Protein AF-A0AA90QU41-F1 (afdb_monomer)

Solvent-accessible surface area (backbone atoms only — not comparable to full-atom values): 5630 Å² total; per-residue (Å²): 134,69,62,88,88,44,89,63,40,62,61,52,51,58,57,55,67,75,50,55,72,68,56,47,52,49,50,54,49,49,54,39,47,53,60,38,46,55,55,46,53,53,52,48,70,71,48,83,74,78,92,43,54,52,51,71,34,56,44,75,50,76,50,77,58,93,95,43,73,48,58,44,73,43,70,37,45,95,88,21,68,60,41,62,42,74,74,74,48,71,91,127

Foldseek 3Di:
DFDPVDVCRVVVVVVLVVDDPVVSVVVVQVVQQVVVVVVLVVCLVPDDDDPCPQSVQWDWDWDAPPNDIDIDTDTDDPVRPCNCCRVVNDDD

Radius of gyration: 17.78 Å; Cα contacts (8 Å, |Δi|>4): 85; chains: 1; bounding box: 46×24×45 Å

Nearest PDB structures (foldseek):
  2gib-assembly1_A  TM=3.460E-01  e=1.153E+00  Severe acute respiratory syndrome-related coronavirus
  9f2i-assembly1_A  TM=3.478E-01  e=1.403E+00  Severe acute respiratory syndrome coronavirus 2
  7ce0-assembly2_B  TM=3.364E-01  e=1.153E+00  Severe acute respiratory syndrome coronavirus 2
  7vbf-assembly1_A  TM=3.258E-01  e=1.231E+00  Severe acute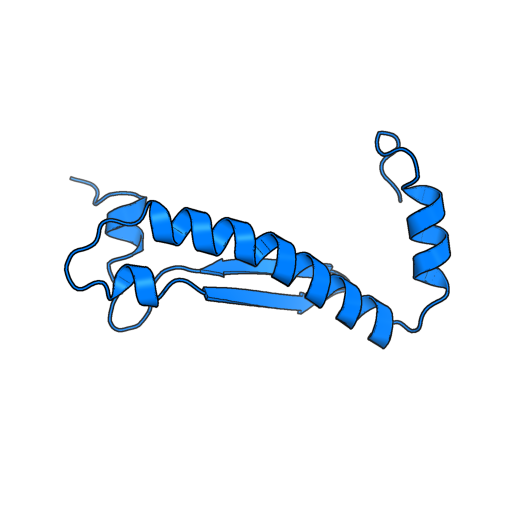 respiratory syndrome coronavirus 2
  2cjr-assembly3_E  TM=3.353E-01  e=2.373E+00  SARS coronavirus TW1

Secondary structure (DSSP, 8-state):
---TTSTTHHHHHHHHTTS-HHHHHHHHHHHHHHHHHHHHHHHHHHS--SSSHHHHH-EEEEEEETTEEEEEEE---SS-TTHHHHHH----

Mean predicted aligned error: 7.57 Å

Structure (mmCIF, N/CA/C/O backbone):
data_AF-A0AA90QU41-F1
#
_entry.id   AF-A0AA90QU41-F1
#
loop_
_atom_site.group_PDB
_atom_site.id
_atom_site.type_symbol
_atom_site.label_atom_id
_atom_site.label_alt_id
_atom_site.label_comp_id
_atom_site.label_asym_id
_atom_site.label_entity_id
_atom_site.label_seq_id
_atom_site.pdbx_PDB_ins_code
_atom_site.Cartn_x
_atom_site.Cartn_y
_atom_site.Cartn_z
_atom_site.occupancy
_atom_site.B_iso_or_equiv
_atom_site.auth_seq_id
_atom_site.auth_comp_id
_atom_site.auth_asym_id
_atom_site.auth_atom_id
_atom_site.pdbx_PDB_model_num
ATOM 1 N N . MET A 1 1 ? -22.781 7.017 9.045 1.00 48.97 1 MET A N 1
ATOM 2 C CA . MET A 1 1 ? -24.013 6.970 8.229 1.00 48.97 1 MET A CA 1
ATOM 3 C C . MET A 1 1 ? -23.751 5.966 7.120 1.00 48.97 1 MET A C 1
ATOM 5 O O . MET A 1 1 ? -22.878 6.222 6.302 1.00 48.97 1 MET A O 1
ATOM 9 N N . ALA A 1 2 ? -24.361 4.782 7.206 1.00 59.41 2 ALA A N 1
ATOM 10 C CA . ALA A 1 2 ? -24.113 3.678 6.280 1.00 59.41 2 ALA A CA 1
ATOM 11 C C . ALA A 1 2 ? -24.722 3.972 4.898 1.00 59.41 2 ALA A C 1
ATOM 13 O O . ALA A 1 2 ? -25.814 4.535 4.817 1.00 59.41 2 ALA A O 1
ATOM 14 N N . ASP A 1 3 ? -23.998 3.607 3.840 1.00 60.75 3 ASP A N 1
ATOM 15 C CA . ASP A 1 3 ? -24.415 3.768 2.446 1.00 60.75 3 ASP A CA 1
ATOM 16 C C . ASP A 1 3 ? -25.604 2.829 2.144 1.00 60.75 3 ASP A C 1
ATOM 18 O O . ASP A 1 3 ? -25.488 1.621 2.379 1.00 60.75 3 ASP A O 1
ATOM 22 N N . PRO A 1 4 ? -26.756 3.340 1.669 1.00 64.31 4 PRO A N 1
ATOM 23 C CA . PRO A 1 4 ? -27.955 2.533 1.433 1.00 64.31 4 PRO A CA 1
ATOM 24 C C . PRO A 1 4 ? -27.800 1.485 0.319 1.00 64.31 4 PRO A C 1
ATOM 26 O O . PRO A 1 4 ? -28.625 0.579 0.239 1.00 64.31 4 PRO A O 1
ATOM 29 N N . ASN A 1 5 ? -26.753 1.568 -0.510 1.00 66.75 5 ASN A N 1
ATOM 30 C CA . ASN A 1 5 ? -26.516 0.627 -1.612 1.00 66.75 5 ASN A CA 1
ATOM 31 C C . ASN A 1 5 ? -25.789 -0.664 -1.193 1.00 66.75 5 ASN A C 1
ATOM 33 O O . ASN A 1 5 ? -25.586 -1.549 -2.024 1.00 66.75 5 ASN A O 1
ATOM 37 N N . ILE A 1 6 ? -25.387 -0.790 0.076 1.00 72.50 6 ILE A N 1
ATOM 38 C CA . ILE A 1 6 ? -24.716 -1.984 0.600 1.00 72.50 6 ILE A CA 1
ATOM 39 C C . ILE A 1 6 ? -25.702 -2.764 1.474 1.00 72.50 6 ILE A C 1
ATOM 41 O O . ILE A 1 6 ? -25.976 -2.391 2.619 1.00 72.50 6 ILE A O 1
ATOM 45 N N . THR A 1 7 ? -26.216 -3.884 0.960 1.00 77.12 7 THR A N 1
ATOM 46 C CA . THR A 1 7 ? -27.002 -4.836 1.760 1.00 77.12 7 THR A CA 1
ATOM 47 C C . THR A 1 7 ? -26.167 -5.344 2.938 1.00 77.12 7 THR A C 1
ATOM 49 O O . THR A 1 7 ? -25.044 -5.806 2.744 1.00 77.12 7 THR A O 1
ATOM 52 N N . GLY A 1 8 ? -26.696 -5.230 4.160 1.00 78.56 8 GLY A N 1
ATOM 53 C CA . GLY A 1 8 ? -26.007 -5.618 5.401 1.00 78.56 8 GLY A CA 1
ATOM 54 C C . GLY A 1 8 ? -25.079 -4.552 6.006 1.00 78.56 8 GLY A C 1
ATOM 55 O O . GLY A 1 8 ? -24.530 -4.755 7.088 1.00 78.56 8 GLY A O 1
ATOM 56 N N . GLY A 1 9 ? -24.922 -3.379 5.376 1.00 81.75 9 GLY A N 1
ATOM 57 C CA . GLY A 1 9 ? -24.025 -2.326 5.874 1.00 81.75 9 GLY A CA 1
ATOM 58 C C . GLY A 1 9 ? -24.407 -1.772 7.255 1.00 81.75 9 GLY A C 1
ATOM 59 O O . GLY A 1 9 ? -23.533 -1.481 8.068 1.00 81.75 9 GLY A O 1
ATOM 60 N N . ARG A 1 10 ? -25.711 -1.668 7.555 1.00 79.94 10 ARG A N 1
ATOM 61 C CA . ARG A 1 10 ? -26.202 -1.230 8.879 1.00 79.94 10 ARG A CA 1
ATOM 62 C C . ARG A 1 10 ? -25.983 -2.268 9.975 1.00 79.94 10 ARG A C 1
ATOM 64 O O . ARG A 1 10 ? -25.662 -1.891 11.096 1.00 79.94 10 ARG A O 1
ATOM 71 N N . GLU A 1 11 ? -26.181 -3.546 9.668 1.00 80.12 11 GLU A N 1
ATOM 72 C CA . GLU A 1 11 ? -25.991 -4.647 10.623 1.00 80.12 11 GLU A CA 1
ATOM 73 C C . GLU A 1 11 ? -24.514 -4.784 10.988 1.00 80.12 11 GLU A C 1
ATOM 75 O O . GLU A 1 11 ? -24.171 -4.915 12.162 1.00 80.12 11 GLU A O 1
ATOM 80 N N . LEU A 1 12 ? -23.638 -4.644 9.989 1.00 77.88 12 LEU A N 1
ATOM 81 C CA . LEU A 1 12 ? -22.198 -4.588 10.191 1.00 77.88 12 LEU A CA 1
ATOM 82 C C . LEU A 1 12 ? -21.790 -3.390 11.062 1.00 77.88 12 LEU A C 1
ATOM 84 O O . LEU A 1 12 ? -21.031 -3.569 12.007 1.00 77.88 12 LEU A O 1
ATOM 88 N N . ASP A 1 13 ? -22.304 -2.188 10.786 1.00 79.44 13 ASP A N 1
ATOM 89 C CA . ASP A 1 13 ? -22.002 -0.981 11.575 1.00 79.44 13 ASP A CA 1
ATOM 90 C C . ASP A 1 13 ? -22.443 -1.130 13.043 1.00 79.44 13 ASP A C 1
ATOM 92 O O . ASP A 1 13 ? -21.667 -0.868 13.960 1.00 79.44 13 ASP A O 1
ATOM 96 N N . ALA A 1 14 ? -23.654 -1.641 13.281 1.00 81.62 14 ALA A N 1
ATOM 97 C CA . ALA A 1 14 ? -24.168 -1.881 14.629 1.00 81.62 14 ALA A CA 1
ATOM 98 C C . ALA A 1 14 ? -23.351 -2.935 15.398 1.00 81.62 14 ALA A C 1
ATOM 100 O O . ALA A 1 14 ? -23.104 -2.775 16.593 1.00 81.62 14 ALA A O 1
ATOM 101 N N . PHE A 1 15 ? -22.903 -3.996 14.722 1.00 80.12 15 PHE A N 1
ATOM 102 C CA . PHE A 1 15 ? -22.011 -4.998 15.304 1.00 80.12 15 PHE A CA 1
ATOM 103 C C . PHE A 1 15 ? -20.634 -4.409 15.637 1.00 80.12 15 PHE A C 1
ATOM 105 O O . PHE A 1 15 ? -20.103 -4.639 16.722 1.00 80.12 15 PHE A O 1
ATOM 112 N N . LEU A 1 16 ? -20.069 -3.600 14.735 1.00 74.25 16 LEU A N 1
ATOM 113 C CA . LEU A 1 16 ? -18.768 -2.961 14.936 1.00 74.25 16 LEU A CA 1
ATOM 114 C C . LEU A 1 16 ? -18.765 -1.992 16.129 1.00 74.25 16 LEU A C 1
ATOM 116 O O . LEU A 1 16 ? -17.770 -1.920 16.851 1.00 74.25 16 LEU A O 1
ATOM 120 N N . GLN A 1 17 ? -19.884 -1.314 16.391 1.00 80.25 17 GLN A N 1
ATOM 121 C CA . GLN A 1 17 ? -20.043 -0.402 17.530 1.00 80.25 17 GLN A CA 1
ATOM 122 C C . GLN A 1 17 ? -20.003 -1.094 18.905 1.00 80.25 17 GLN A C 1
ATOM 124 O O . GLN A 1 17 ? -19.807 -0.422 19.915 1.00 80.25 17 GLN A O 1
ATOM 129 N N . GLN A 1 18 ? -20.153 -2.423 18.974 1.00 80.94 18 GLN A N 1
ATOM 130 C CA . GLN A 1 18 ? -20.075 -3.176 20.235 1.00 80.94 18 GLN A CA 1
ATOM 131 C C . GLN A 1 18 ? -18.635 -3.345 20.744 1.00 80.94 18 GLN A C 1
ATOM 133 O O . GLN A 1 18 ? -18.419 -3.733 21.894 1.00 80.94 18 GLN A O 1
ATOM 138 N N . PHE A 1 19 ? -17.632 -3.071 19.907 1.00 78.38 19 PHE A N 1
ATOM 139 C CA . PHE A 1 19 ? -16.231 -3.265 20.258 1.00 78.38 19 PHE A CA 1
ATOM 140 C C . PHE A 1 19 ? -15.577 -2.010 20.842 1.00 78.38 19 PHE A C 1
ATOM 142 O O . PHE A 1 19 ? -15.963 -0.875 20.581 1.00 78.38 19 PHE A O 1
ATOM 149 N N . SER A 1 20 ? -14.492 -2.206 21.600 1.00 81.06 20 SER A N 1
ATOM 150 C CA . SER A 1 20 ? -13.647 -1.083 22.023 1.00 81.06 20 SER A CA 1
ATOM 151 C C . SER A 1 20 ? -13.028 -0.365 20.815 1.00 81.06 20 SER A C 1
ATOM 153 O O . SER A 1 20 ? -12.572 -1.010 19.868 1.00 81.06 20 SER A O 1
ATOM 155 N N . ALA A 1 21 ? -12.867 0.959 20.901 1.00 82.88 21 ALA A N 1
ATOM 156 C CA . ALA A 1 21 ? -12.242 1.766 19.845 1.00 82.88 21 ALA A CA 1
ATOM 157 C C . ALA A 1 21 ? -10.827 1.282 19.451 1.00 82.88 21 ALA A C 1
ATOM 159 O O . ALA A 1 21 ? -10.377 1.452 18.317 1.00 82.88 21 ALA A O 1
ATOM 160 N N . LYS A 1 22 ? -10.094 0.648 20.381 1.00 82.00 22 LYS A N 1
ATOM 161 C CA . LYS A 1 22 ? -8.782 0.041 20.104 1.00 82.00 22 LYS A CA 1
ATOM 162 C C . LYS A 1 22 ? -8.907 -1.200 19.218 1.00 82.00 22 LYS A C 1
ATOM 164 O O . LYS A 1 22 ? -8.079 -1.386 18.325 1.00 82.00 22 LYS A O 1
ATOM 169 N N . PHE A 1 23 ? -9.907 -2.041 19.472 1.00 84.88 23 PHE A N 1
ATOM 170 C CA . PHE A 1 23 ? -10.171 -3.232 18.672 1.00 84.88 23 PHE A CA 1
ATOM 171 C C . PHE A 1 23 ? -10.645 -2.847 17.273 1.00 84.88 23 PHE A C 1
ATOM 173 O O . PHE A 1 23 ? -10.026 -3.268 16.299 1.00 84.88 23 PHE A O 1
ATOM 180 N N . GLU A 1 24 ? -11.636 -1.959 17.179 1.00 84.00 24 GLU A N 1
ATOM 181 C CA . GLU A 1 24 ? -12.150 -1.432 15.911 1.00 84.00 24 GLU A CA 1
ATOM 182 C C . GLU A 1 24 ? -11.010 -0.876 15.043 1.00 84.00 24 GLU A C 1
ATOM 184 O O . GLU A 1 24 ? -10.809 -1.294 13.902 1.00 84.00 24 GLU A O 1
ATOM 189 N N . LYS A 1 25 ? -10.156 -0.022 15.621 1.00 87.44 25 LYS A N 1
ATOM 190 C CA . LYS A 1 25 ? -8.985 0.537 14.933 1.00 87.44 25 LYS A CA 1
ATOM 191 C C . LYS A 1 25 ? -8.034 -0.537 14.400 1.00 87.44 25 LYS A C 1
ATOM 193 O O . LYS A 1 25 ? -7.480 -0.369 13.311 1.00 87.44 25 LYS A O 1
ATOM 198 N N . ASN A 1 26 ? -7.789 -1.603 15.157 1.00 89.62 26 ASN A N 1
ATOM 199 C CA . ASN A 1 26 ? -6.886 -2.674 14.738 1.00 89.62 26 ASN A CA 1
ATOM 200 C C . ASN A 1 26 ? -7.502 -3.536 13.632 1.00 89.62 26 ASN A C 1
ATOM 202 O O . ASN A 1 26 ? -6.808 -3.828 12.658 1.00 89.62 26 ASN A O 1
ATOM 206 N N . VAL A 1 27 ? -8.790 -3.871 13.743 1.00 91.25 27 VAL A N 1
ATOM 207 C CA . VAL A 1 27 ? -9.535 -4.609 12.713 1.00 91.25 27 VAL A CA 1
ATOM 208 C C . VAL A 1 27 ? -9.575 -3.811 11.414 1.00 91.25 27 VAL A C 1
ATOM 210 O O . VAL A 1 27 ? -9.151 -4.316 10.377 1.00 91.25 27 VAL A O 1
ATOM 213 N N . MET A 1 28 ? -9.952 -2.531 11.473 1.00 91.31 28 MET A N 1
ATOM 214 C CA . MET A 1 28 ? -9.993 -1.650 10.302 1.00 91.31 28 MET A CA 1
ATOM 215 C C . MET A 1 28 ? -8.619 -1.511 9.638 1.00 91.31 28 MET A C 1
ATOM 217 O O . MET A 1 28 ? -8.498 -1.584 8.415 1.00 91.31 28 MET A O 1
ATOM 221 N N . ARG A 1 29 ? -7.546 -1.361 10.428 1.00 94.00 29 ARG A N 1
ATOM 222 C CA . ARG A 1 29 ? -6.172 -1.342 9.896 1.00 94.00 29 ARG A CA 1
ATOM 223 C C . ARG A 1 29 ? -5.778 -2.665 9.252 1.00 94.00 29 ARG A C 1
ATOM 225 O O . ARG A 1 29 ? -5.112 -2.635 8.220 1.00 94.00 29 ARG A O 1
ATOM 232 N N . GLY A 1 30 ? -6.143 -3.790 9.863 1.00 95.00 30 GLY A N 1
ATOM 233 C CA . GLY A 1 30 ? -5.871 -5.127 9.344 1.00 95.00 30 GLY A CA 1
ATOM 234 C C . GLY A 1 30 ? -6.570 -5.365 8.009 1.00 95.00 30 GLY A C 1
ATOM 235 O O . GLY A 1 30 ? -5.901 -5.682 7.028 1.00 95.00 30 GLY A O 1
ATOM 236 N N . GLY A 1 31 ? -7.879 -5.108 7.952 1.00 94.81 31 GLY A N 1
ATOM 237 C CA . GLY A 1 31 ? -8.693 -5.261 6.746 1.00 94.81 31 GLY A CA 1
ATOM 238 C C . GLY A 1 31 ? -8.208 -4.382 5.594 1.00 94.81 31 GLY A C 1
ATOM 239 O O . GLY A 1 31 ? -7.935 -4.880 4.504 1.00 94.81 31 GLY A O 1
ATOM 240 N N . LEU A 1 32 ? -7.977 -3.088 5.846 1.00 95.88 32 LEU A N 1
ATOM 241 C CA . LEU A 1 32 ? -7.453 -2.185 4.816 1.00 95.88 32 LEU A CA 1
ATOM 242 C C . LEU A 1 32 ? -6.043 -2.572 4.353 1.00 95.88 32 LEU A C 1
ATOM 244 O O . LEU A 1 32 ? -5.708 -2.392 3.184 1.00 95.88 32 LEU A O 1
ATOM 248 N N . ARG A 1 33 ? -5.199 -3.109 5.244 1.00 96.62 33 ARG A N 1
ATOM 249 C CA . ARG A 1 33 ? -3.871 -3.607 4.865 1.00 96.62 33 ARG A CA 1
ATOM 250 C C . ARG A 1 33 ? -3.964 -4.855 3.993 1.00 96.62 33 ARG A C 1
ATOM 252 O O . ARG A 1 33 ? -3.173 -4.960 3.064 1.00 96.62 33 ARG A O 1
ATOM 259 N N . ALA A 1 34 ? -4.891 -5.764 4.294 1.00 96.94 34 ALA A N 1
ATOM 260 C CA . ALA A 1 34 ? -5.127 -6.961 3.496 1.00 96.94 34 ALA A CA 1
ATOM 261 C C . ALA A 1 34 ? -5.564 -6.582 2.075 1.00 96.94 34 ALA A C 1
ATOM 263 O O . ALA A 1 34 ? -4.877 -6.946 1.129 1.00 96.94 34 ALA A O 1
ATOM 264 N N . GLY A 1 35 ? -6.585 -5.729 1.931 1.00 96.00 35 GLY A N 1
ATOM 265 C CA . GLY A 1 35 ? -7.006 -5.236 0.613 1.00 96.00 35 GLY A CA 1
ATOM 266 C C . GLY A 1 35 ? -5.890 -4.496 -0.136 1.00 96.00 35 GLY A C 1
ATOM 267 O O . GLY A 1 35 ? -5.671 -4.717 -1.320 1.00 96.00 35 GLY A O 1
ATOM 268 N N . ALA A 1 36 ? -5.101 -3.672 0.559 1.00 97.06 36 ALA A N 1
ATOM 269 C CA . ALA A 1 36 ? -3.955 -2.990 -0.047 1.00 97.06 36 ALA A CA 1
ATOM 270 C C . ALA A 1 36 ? -2.807 -3.932 -0.465 1.00 97.06 36 ALA A C 1
ATOM 272 O O . ALA A 1 36 ? -1.994 -3.550 -1.308 1.00 97.06 36 ALA A O 1
ATOM 273 N N . ASN A 1 37 ? -2.698 -5.129 0.120 1.00 97.44 37 ASN A N 1
ATOM 274 C CA . ASN A 1 37 ? -1.694 -6.106 -0.296 1.00 97.44 37 ASN A CA 1
ATOM 275 C C . ASN A 1 37 ? -2.029 -6.720 -1.659 1.00 97.44 37 ASN A C 1
ATOM 277 O O . ASN A 1 37 ? -1.096 -6.955 -2.418 1.00 97.44 37 ASN A O 1
ATOM 281 N N . GLU A 1 38 ? -3.308 -6.892 -2.000 1.00 97.31 38 GLU A N 1
ATOM 282 C CA . GLU A 1 38 ? -3.716 -7.350 -3.337 1.00 97.31 38 GLU A CA 1
ATOM 283 C C . GLU A 1 38 ? -3.230 -6.366 -4.412 1.00 97.31 38 GLU A C 1
ATOM 285 O O . GLU A 1 38 ? -2.458 -6.729 -5.299 1.00 97.31 38 GLU A O 1
ATOM 290 N N . PHE A 1 39 ? -3.529 -5.073 -4.235 1.00 95.62 39 PHE A N 1
ATOM 291 C CA . PHE A 1 39 ? -3.031 -4.015 -5.124 1.00 95.62 3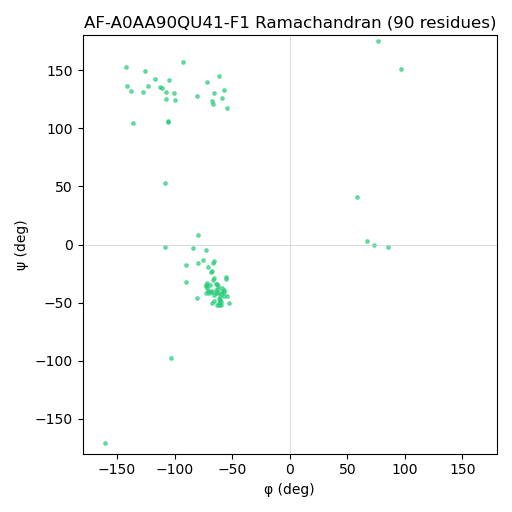9 PHE A CA 1
ATOM 292 C C . PHE A 1 39 ? -1.502 -3.965 -5.188 1.00 95.62 39 PHE A C 1
ATOM 294 O O . PHE A 1 39 ? -0.917 -3.710 -6.235 1.00 95.62 39 PHE A O 1
ATOM 301 N N . LYS A 1 40 ? -0.816 -4.196 -4.065 1.00 96.00 40 LYS A N 1
ATOM 302 C CA . LYS A 1 40 ? 0.650 -4.234 -4.032 1.00 96.00 40 LYS A CA 1
ATOM 303 C C . LYS A 1 40 ? 1.203 -5.360 -4.911 1.00 96.00 40 LYS A C 1
ATOM 305 O O . LYS A 1 40 ? 2.230 -5.144 -5.556 1.00 96.00 40 LYS A O 1
ATOM 310 N N . GLU A 1 41 ? 0.604 -6.547 -4.891 1.00 96.31 41 GLU A N 1
ATOM 311 C CA . GLU A 1 41 ? 1.078 -7.664 -5.712 1.00 96.31 41 GLU A CA 1
ATOM 312 C C . GLU A 1 41 ? 0.774 -7.437 -7.199 1.00 96.31 41 GLU A C 1
ATOM 314 O O . GLU A 1 41 ? 1.660 -7.659 -8.024 1.00 96.31 41 GLU A O 1
ATOM 319 N N . GLU A 1 42 ? -0.380 -6.857 -7.534 1.00 95.25 42 GLU A N 1
ATOM 320 C CA . GLU A 1 42 ? -0.691 -6.422 -8.902 1.00 95.25 42 GLU A CA 1
ATOM 321 C C . GLU A 1 42 ? 0.302 -5.359 -9.409 1.00 95.25 42 GLU A C 1
ATOM 323 O O . GLU A 1 42 ? 0.908 -5.505 -10.472 1.00 95.25 42 GLU A O 1
ATOM 328 N N . VAL A 1 43 ? 0.586 -4.331 -8.602 1.00 93.19 43 VAL A N 1
ATOM 329 C CA . VAL A 1 43 ? 1.600 -3.309 -8.913 1.00 93.19 43 VAL A CA 1
ATOM 330 C C . VAL A 1 43 ? 2.970 -3.946 -9.156 1.00 93.19 43 VAL A C 1
ATOM 332 O O . VAL A 1 43 ? 3.668 -3.599 -10.106 1.00 93.19 43 VAL A O 1
ATOM 335 N N . LYS A 1 44 ? 3.383 -4.906 -8.324 1.00 94.00 44 LYS A N 1
ATOM 336 C CA . LYS A 1 44 ? 4.662 -5.609 -8.508 1.00 94.00 44 LYS A CA 1
ATOM 337 C C . LYS A 1 44 ? 4.712 -6.467 -9.768 1.00 94.00 44 LYS A C 1
ATOM 339 O O . LYS A 1 44 ? 5.825 -6.718 -10.230 1.00 94.00 44 LYS A O 1
ATOM 344 N N . ALA A 1 45 ? 3.578 -6.984 -10.234 1.00 93.69 45 ALA A N 1
ATOM 345 C CA . ALA A 1 45 ? 3.496 -7.771 -11.458 1.00 93.69 45 ALA A CA 1
ATOM 346 C C . ALA A 1 45 ? 3.656 -6.884 -12.701 1.00 93.69 45 ALA A C 1
ATOM 348 O O . ALA A 1 45 ? 4.308 -7.295 -13.655 1.00 93.69 45 ALA A O 1
ATOM 349 N N . ASN A 1 46 ? 3.143 -5.652 -12.644 1.00 91.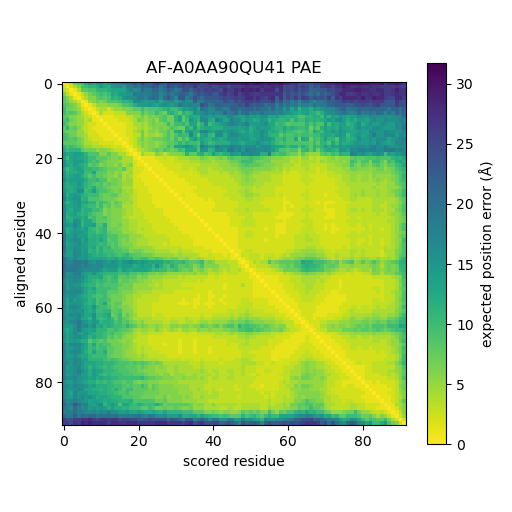06 46 ASN A N 1
ATOM 350 C CA . ASN A 1 46 ? 3.140 -4.718 -13.772 1.00 91.06 46 ASN A CA 1
ATOM 351 C C . ASN A 1 46 ? 4.386 -3.816 -13.855 1.00 91.06 46 ASN A C 1
ATOM 353 O O . ASN A 1 46 ? 4.649 -3.224 -14.899 1.00 91.06 46 ASN A O 1
ATOM 357 N N . ILE A 1 47 ? 5.165 -3.683 -12.774 1.00 90.69 47 ILE A N 1
ATOM 358 C CA . ILE A 1 47 ? 6.378 -2.851 -12.776 1.00 90.69 47 ILE A CA 1
ATOM 359 C C . ILE A 1 47 ? 7.446 -3.427 -13.729 1.00 90.69 47 ILE A C 1
ATOM 361 O O . ILE A 1 47 ? 7.831 -4.589 -13.569 1.00 90.69 47 ILE A O 1
ATOM 365 N N . PRO A 1 48 ? 8.030 -2.600 -14.622 1.00 87.00 48 PRO A N 1
ATOM 366 C CA . PRO A 1 48 ? 9.181 -2.992 -15.430 1.00 87.00 48 PRO A CA 1
ATOM 367 C C . PRO A 1 48 ? 10.366 -3.435 -14.563 1.00 87.00 48 PRO A C 1
ATOM 369 O O . PRO A 1 48 ? 10.744 -2.765 -13.593 1.00 87.00 48 PRO A O 1
ATOM 372 N N . VAL A 1 49 ? 10.972 -4.572 -14.911 1.00 85.31 49 VAL A N 1
ATOM 373 C CA . VAL A 1 49 ? 12.094 -5.146 -14.161 1.00 85.31 49 VAL A CA 1
ATOM 374 C C . VAL A 1 49 ? 13.396 -4.930 -14.918 1.00 85.31 49 VAL A C 1
ATOM 376 O O . VAL A 1 49 ? 13.674 -5.611 -15.894 1.00 85.31 49 VAL A O 1
ATOM 379 N N . ASP A 1 50 ? 14.204 -4.006 -14.406 1.00 84.50 50 ASP A N 1
ATOM 380 C CA . ASP A 1 50 ? 15.629 -3.888 -14.732 1.00 84.50 50 ASP A CA 1
ATOM 381 C C . ASP A 1 50 ? 16.457 -4.454 -13.554 1.00 84.50 50 ASP A C 1
ATOM 383 O O . ASP A 1 50 ? 16.504 -5.662 -13.340 1.00 84.50 50 ASP A O 1
ATOM 387 N N . SER A 1 51 ? 16.964 -3.616 -12.642 1.00 87.81 51 SER A N 1
ATOM 388 C CA . SER A 1 51 ? 17.652 -4.078 -11.413 1.00 87.81 51 SER A CA 1
ATOM 389 C C . SER A 1 51 ? 16.735 -4.687 -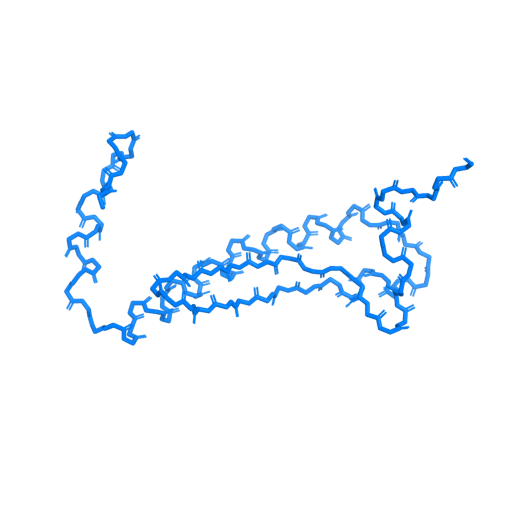10.325 1.00 87.81 51 SER A C 1
ATOM 391 O O . SER A 1 51 ? 17.182 -5.088 -9.237 1.00 87.81 51 SER A O 1
ATOM 393 N N . GLY A 1 52 ? 15.414 -4.650 -10.534 1.00 91.06 52 GLY A N 1
ATOM 394 C CA . GLY A 1 52 ? 14.386 -5.035 -9.557 1.00 91.06 52 GLY A CA 1
ATOM 395 C C . GLY A 1 52 ? 14.274 -4.120 -8.325 1.00 91.06 52 GLY A C 1
ATOM 396 O O . GLY A 1 52 ? 13.482 -4.395 -7.421 1.00 91.06 52 GLY A O 1
ATOM 397 N N . ALA A 1 53 ? 15.049 -3.029 -8.248 1.00 92.06 53 ALA A N 1
ATOM 398 C CA . ALA A 1 53 ? 15.025 -2.111 -7.106 1.00 92.06 53 ALA A CA 1
ATOM 399 C C . ALA A 1 53 ? 13.658 -1.431 -6.931 1.00 92.06 53 ALA A C 1
ATOM 401 O O . ALA A 1 53 ? 13.184 -1.296 -5.801 1.00 92.06 53 ALA A O 1
ATOM 402 N N . LEU A 1 54 ? 13.005 -1.077 -8.042 1.00 92.94 54 LEU A N 1
ATOM 403 C CA . LEU A 1 54 ? 11.674 -0.477 -8.051 1.00 92.94 54 LEU A CA 1
ATOM 404 C C . LEU A 1 54 ? 10.613 -1.457 -7.528 1.00 92.94 54 LEU A C 1
ATOM 406 O O . LEU A 1 54 ? 9.903 -1.130 -6.577 1.00 92.94 54 LEU A O 1
ATOM 410 N N . ARG A 1 55 ? 10.595 -2.699 -8.031 1.00 93.12 55 ARG A N 1
ATOM 411 C CA . ARG A 1 55 ? 9.696 -3.769 -7.558 1.00 93.12 55 ARG A CA 1
ATOM 412 C C . ARG A 1 55 ? 9.853 -4.055 -6.058 1.00 93.12 55 ARG A C 1
ATOM 414 O O . ARG A 1 55 ? 8.863 -4.239 -5.354 1.00 93.12 55 ARG A O 1
ATOM 421 N N . ARG A 1 56 ? 11.086 -4.035 -5.534 1.00 94.25 56 ARG A N 1
ATOM 422 C CA . ARG A 1 56 ? 11.360 -4.195 -4.088 1.00 94.25 56 ARG A CA 1
ATOM 423 C C . ARG A 1 56 ? 10.937 -2.989 -3.241 1.00 94.25 56 ARG A C 1
ATOM 425 O O . ARG A 1 56 ? 10.786 -3.129 -2.031 1.00 94.25 56 ARG A O 1
ATOM 432 N N . SER A 1 57 ? 10.759 -1.811 -3.840 1.00 94.88 57 SER A N 1
ATOM 433 C CA . SER A 1 57 ? 10.379 -0.588 -3.118 1.00 94.88 57 SER A CA 1
ATOM 434 C C . SER A 1 57 ? 8.880 -0.491 -2.794 1.00 94.88 57 SER A C 1
ATOM 436 O O . SER A 1 57 ? 8.499 0.307 -1.928 1.00 94.88 57 SER A O 1
ATOM 438 N N . VAL A 1 58 ? 8.048 -1.305 -3.461 1.00 95.69 58 VAL A N 1
ATOM 439 C CA . VAL A 1 58 ? 6.588 -1.305 -3.306 1.00 95.69 58 VAL A CA 1
ATOM 440 C C . VAL A 1 58 ? 6.208 -1.773 -1.903 1.00 95.69 58 VAL A C 1
ATOM 442 O O . VAL A 1 58 ? 6.518 -2.893 -1.484 1.00 95.69 58 VAL A O 1
ATOM 445 N N . ARG A 1 59 ? 5.505 -0.917 -1.161 1.00 96.06 59 ARG A N 1
ATOM 446 C CA . ARG A 1 59 ? 5.109 -1.180 0.228 1.00 96.06 59 ARG A CA 1
ATO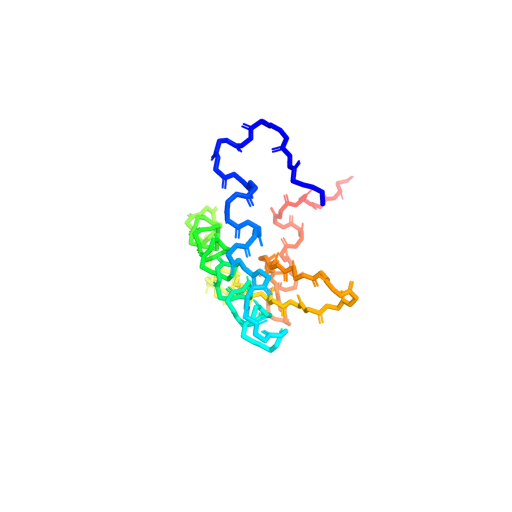M 447 C C . ARG A 1 59 ? 3.716 -0.652 0.537 1.00 96.06 59 ARG A C 1
ATOM 449 O O . A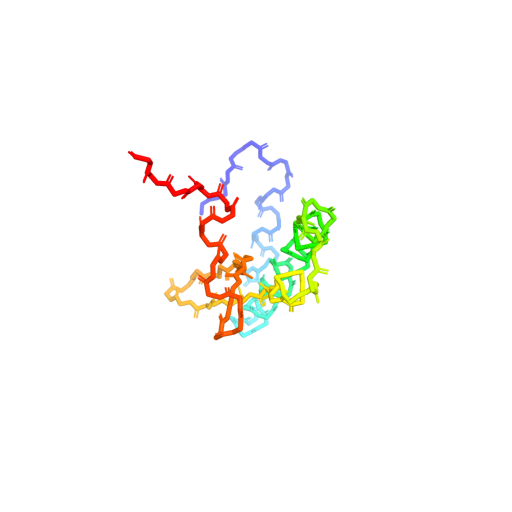RG A 1 59 ? 3.296 0.358 -0.015 1.00 96.06 59 ARG A O 1
ATOM 456 N N . VAL A 1 60 ? 3.054 -1.284 1.503 1.00 97.44 60 VAL A N 1
ATOM 457 C CA . VAL A 1 60 ? 1.778 -0.814 2.058 1.00 97.44 60 VAL A CA 1
ATOM 458 C C . VAL A 1 60 ? 2.022 -0.088 3.374 1.00 97.44 60 VAL A C 1
ATOM 460 O O . VAL A 1 60 ? 2.567 -0.652 4.332 1.00 97.44 60 VAL A O 1
ATOM 463 N N . THR A 1 61 ? 1.561 1.155 3.448 1.00 96.44 61 THR A N 1
ATOM 464 C CA . THR A 1 61 ? 1.534 1.947 4.681 1.00 96.44 61 THR A CA 1
ATOM 465 C C . THR A 1 61 ? 0.102 2.145 5.143 1.00 96.44 61 THR A C 1
ATOM 467 O O . THR A 1 61 ? -0.755 2.495 4.340 1.00 96.44 61 THR A O 1
ATOM 470 N N . THR A 1 62 ? -0.149 1.961 6.437 1.00 95.88 62 THR A N 1
ATOM 471 C CA . THR A 1 62 ? -1.448 2.250 7.060 1.00 95.88 62 THR A CA 1
ATOM 472 C C . THR A 1 62 ? -1.302 3.420 8.015 1.00 95.88 62 THR A C 1
ATOM 474 O O . THR A 1 62 ? -0.376 3.409 8.828 1.00 95.88 62 THR A O 1
ATOM 477 N N . ASN A 1 63 ? -2.231 4.366 7.980 1.00 94.88 63 ASN A N 1
ATOM 478 C CA . ASN A 1 63 ? -2.324 5.450 8.947 1.00 94.88 63 ASN A CA 1
ATOM 479 C C . ASN A 1 63 ? -3.725 5.483 9.565 1.00 94.88 63 ASN A C 1
ATOM 481 O O . ASN A 1 63 ? -4.695 5.103 8.917 1.00 94.88 63 ASN A O 1
ATOM 485 N N . ALA A 1 64 ? -3.823 5.928 10.813 1.00 91.81 64 ALA A N 1
ATOM 486 C CA . ALA A 1 64 ? -5.087 6.089 11.514 1.00 91.81 64 ALA A CA 1
ATOM 487 C C . ALA A 1 64 ? -5.073 7.430 12.252 1.00 91.81 64 ALA A C 1
ATOM 489 O O . ALA A 1 64 ? -4.397 7.563 13.276 1.00 91.81 64 ALA A O 1
ATOM 490 N N . LYS A 1 65 ? -5.790 8.421 11.716 1.00 90.50 65 LYS A N 1
ATOM 491 C CA . LYS A 1 65 ? -5.822 9.797 12.230 1.00 90.50 65 LYS A CA 1
ATOM 492 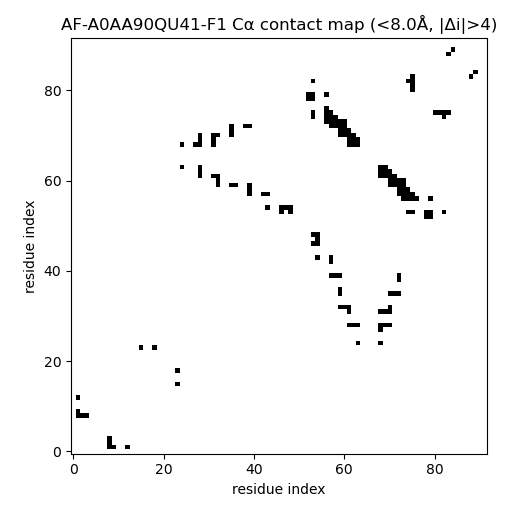C C . LYS A 1 65 ? -7.240 10.356 12.122 1.00 90.50 65 LYS A C 1
ATOM 494 O O . LYS A 1 65 ? -7.886 10.173 11.098 1.00 90.50 65 LYS A O 1
ATOM 499 N N . GLY A 1 66 ? -7.709 11.031 13.176 1.00 85.81 66 GLY A N 1
ATOM 500 C CA . GLY A 1 66 ? -9.018 11.701 13.191 1.00 85.81 66 GLY A CA 1
ATOM 501 C C . GLY A 1 66 ? -10.202 10.765 12.925 1.00 85.81 66 GLY A C 1
ATOM 502 O O . GLY A 1 66 ? -11.068 11.107 12.134 1.00 85.81 66 GLY A O 1
ATOM 503 N N . GLY A 1 67 ? -10.195 9.551 13.490 1.00 85.38 67 GLY A N 1
ATOM 504 C CA . GLY A 1 67 ? -11.257 8.558 13.262 1.00 85.38 67 GLY A CA 1
ATOM 505 C C . GLY A 1 67 ? -11.241 7.888 11.881 1.00 85.38 67 GLY A C 1
ATOM 506 O O . GLY A 1 67 ? -12.047 7.005 11.627 1.00 85.38 67 GLY A O 1
ATOM 507 N N . ARG A 1 68 ? -10.304 8.247 10.993 1.00 89.25 68 ARG A N 1
ATOM 508 C CA . ARG A 1 68 ? -10.165 7.641 9.664 1.00 89.25 68 ARG A CA 1
ATOM 509 C C . ARG A 1 68 ? -8.942 6.737 9.598 1.00 89.25 68 ARG A C 1
ATOM 511 O O . ARG A 1 68 ? -7.833 7.150 9.950 1.00 89.25 68 ARG A O 1
ATOM 518 N N . VAL A 1 69 ? -9.134 5.520 9.094 1.00 93.12 69 VAL A N 1
ATOM 519 C CA . VAL A 1 69 ? -8.044 4.611 8.730 1.00 93.12 69 VAL A CA 1
ATOM 520 C C . VAL A 1 69 ? -7.843 4.653 7.218 1.00 93.12 69 VAL A C 1
ATOM 522 O O . VAL A 1 69 ? -8.793 4.527 6.455 1.00 93.12 69 VAL A O 1
ATOM 525 N N . THR A 1 70 ? -6.596 4.826 6.792 1.00 95.19 70 THR A N 1
ATOM 526 C CA . THR A 1 70 ? -6.204 4.868 5.381 1.00 95.19 70 THR A CA 1
ATOM 527 C C . THR A 1 70 ? -5.081 3.867 5.149 1.00 95.19 70 THR A C 1
ATOM 529 O O . THR A 1 70 ? -4.086 3.878 5.879 1.00 95.19 70 THR A O 1
ATOM 532 N N . ALA A 1 71 ? -5.207 3.030 4.121 1.00 97.31 71 ALA A N 1
ATOM 533 C CA . ALA A 1 71 ? -4.096 2.262 3.569 1.00 97.31 71 ALA A CA 1
ATOM 534 C C . ALA A 1 71 ? -3.647 2.890 2.246 1.00 97.31 71 ALA A C 1
ATOM 536 O O . ALA A 1 71 ? -4.461 3.381 1.470 1.00 97.31 71 ALA A O 1
ATOM 537 N N . SER A 1 72 ? -2.341 2.903 2.005 1.00 96.31 72 SER A N 1
ATOM 538 C CA . SER A 1 72 ? -1.755 3.433 0.775 1.00 96.31 72 SER A CA 1
ATOM 539 C C . SER A 1 72 ? -0.654 2.505 0.293 1.00 96.31 72 SER A C 1
ATOM 541 O O . SER A 1 72 ? 0.231 2.136 1.075 1.00 96.31 72 SER A O 1
ATOM 543 N N . VAL A 1 73 ? -0.695 2.171 -0.994 1.00 95.88 73 VAL A N 1
ATOM 544 C CA . VAL A 1 73 ? 0.425 1.554 -1.705 1.00 95.88 73 VAL A CA 1
ATOM 545 C C . VAL A 1 73 ? 1.397 2.669 -2.080 1.00 95.88 73 VAL A C 1
ATOM 547 O O . VAL A 1 73 ? 0.996 3.703 -2.604 1.00 95.88 73 VAL A O 1
ATOM 550 N N . LYS A 1 74 ? 2.673 2.502 -1.736 1.00 94.56 74 LYS A N 1
ATOM 551 C CA . LYS A 1 74 ? 3.738 3.465 -2.028 1.00 94.56 74 LYS A CA 1
ATOM 552 C C . LYS A 1 74 ? 4.836 2.794 -2.830 1.00 94.56 74 LYS A C 1
ATOM 554 O O . LYS A 1 74 ? 5.279 1.702 -2.469 1.00 94.56 74 LYS A O 1
ATOM 559 N N . ILE A 1 75 ? 5.311 3.499 -3.847 1.00 93.81 75 ILE A N 1
ATOM 560 C CA . ILE A 1 75 ? 6.392 3.083 -4.738 1.00 93.81 75 ILE A CA 1
ATOM 561 C C . ILE A 1 75 ? 7.543 4.084 -4.572 1.00 93.81 75 ILE A C 1
ATOM 563 O O . ILE A 1 75 ? 7.318 5.271 -4.345 1.00 93.81 75 ILE A O 1
ATOM 567 N N . GLY A 1 76 ? 8.782 3.599 -4.606 1.00 92.81 76 GLY A N 1
ATOM 568 C CA . GLY A 1 76 ? 9.976 4.434 -4.513 1.00 92.81 76 GLY A CA 1
ATOM 569 C C . GLY A 1 76 ? 10.584 4.540 -3.113 1.00 92.81 76 GLY A C 1
ATOM 570 O O . GLY A 1 76 ? 9.929 4.395 -2.071 1.00 92.81 76 GLY A O 1
ATOM 571 N N . ASN A 1 77 ? 11.897 4.752 -3.103 1.00 93.62 77 ASN A N 1
ATOM 572 C CA . ASN A 1 77 ? 12.752 4.960 -1.934 1.00 93.62 77 ASN A CA 1
ATOM 573 C C . ASN A 1 77 ? 14.058 5.647 -2.390 1.00 93.62 77 ASN A C 1
ATOM 575 O O . ASN A 1 77 ? 14.175 6.023 -3.551 1.00 93.62 77 ASN A O 1
ATOM 579 N N . LYS A 1 78 ? 15.068 5.767 -1.514 1.00 92.44 78 LYS A N 1
ATOM 580 C CA . LYS A 1 78 ? 16.364 6.387 -1.863 1.00 92.44 78 LYS A CA 1
ATOM 581 C C . LYS A 1 78 ? 17.062 5.748 -3.081 1.00 92.44 78 LYS A C 1
ATOM 583 O O . LYS A 1 78 ? 17.787 6.436 -3.784 1.00 92.44 78 LYS A O 1
ATOM 588 N N . LYS A 1 79 ? 16.853 4.449 -3.334 1.00 92.12 79 LYS A N 1
ATOM 589 C CA . LYS A 1 79 ? 17.440 3.707 -4.468 1.00 92.12 79 LYS A CA 1
ATOM 590 C C . LYS A 1 79 ? 16.556 3.742 -5.722 1.00 92.12 79 LYS A C 1
ATOM 592 O O . LYS A 1 79 ? 17.071 3.726 -6.830 1.00 92.12 79 LYS A O 1
ATOM 597 N N . ALA A 1 80 ? 15.240 3.787 -5.542 1.00 92.56 80 ALA A N 1
ATOM 598 C CA . ALA A 1 80 ? 14.233 3.881 -6.596 1.00 92.56 80 ALA A CA 1
ATOM 599 C C . ALA A 1 80 ? 13.590 5.280 -6.598 1.00 92.56 80 ALA A C 1
ATOM 601 O O . ALA A 1 80 ? 12.373 5.414 -6.471 1.00 92.56 80 ALA A O 1
ATOM 602 N N . TRP A 1 81 ? 14.419 6.326 -6.663 1.00 92.00 81 TRP A N 1
ATOM 603 C CA . TRP A 1 81 ? 13.979 7.728 -6.664 1.00 92.00 81 TRP A CA 1
ATOM 604 C C . TRP A 1 81 ? 13.235 8.101 -7.957 1.00 92.00 81 TRP A C 1
ATOM 606 O O . TRP A 1 81 ? 12.386 8.983 -7.951 1.00 92.00 81 TRP A O 1
ATOM 616 N N . TYR A 1 82 ? 13.499 7.364 -9.037 1.00 90.69 82 TYR A N 1
ATOM 617 C CA . TYR A 1 82 ? 12.897 7.514 -10.363 1.00 90.69 82 TYR A CA 1
ATOM 618 C C . TYR A 1 82 ? 11.493 6.891 -10.489 1.00 90.69 82 TYR A C 1
ATOM 620 O O . TYR A 1 82 ? 10.958 6.809 -11.588 1.00 90.69 82 TYR A O 1
ATOM 628 N N . ALA A 1 83 ? 10.873 6.434 -9.393 1.00 90.88 83 ALA A N 1
ATOM 629 C CA . ALA A 1 83 ? 9.567 5.767 -9.439 1.00 90.88 83 ALA A CA 1
ATOM 630 C C . ALA A 1 83 ? 8.485 6.602 -10.148 1.00 90.88 83 ALA A C 1
ATOM 632 O O . ALA A 1 83 ? 7.781 6.084 -11.008 1.00 90.88 83 ALA A O 1
ATOM 633 N N . GLN A 1 84 ? 8.407 7.901 -9.844 1.00 89.00 84 GLN A N 1
ATOM 634 C CA . GLN A 1 84 ? 7.440 8.806 -10.476 1.00 89.00 84 GLN A CA 1
ATOM 635 C C . GLN A 1 84 ? 7.708 9.016 -11.970 1.00 89.00 84 GLN A C 1
ATOM 637 O O . GLN A 1 84 ? 6.766 9.211 -12.728 1.00 89.00 84 GLN A O 1
ATOM 642 N N . MET A 1 85 ? 8.972 8.947 -12.397 1.00 90.12 85 MET A N 1
ATOM 643 C CA . MET A 1 85 ? 9.343 9.063 -13.811 1.00 90.12 85 MET A CA 1
ATOM 644 C C . MET A 1 85 ? 8.870 7.849 -14.613 1.00 90.12 85 MET A C 1
ATOM 646 O O . MET A 1 85 ? 8.482 7.991 -15.764 1.00 90.12 85 MET A O 1
ATOM 650 N N . VAL A 1 86 ? 8.885 6.661 -14.003 1.00 88.12 86 VAL A N 1
ATOM 651 C CA . VAL A 1 86 ? 8.388 5.427 -14.632 1.00 88.12 86 VAL A CA 1
ATOM 652 C C . VAL A 1 86 ? 6.860 5.416 -14.705 1.00 88.12 86 VAL A 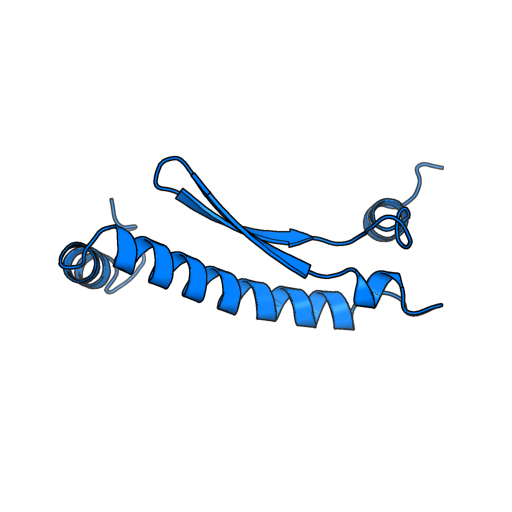C 1
ATOM 654 O O . VAL A 1 86 ? 6.306 4.910 -15.671 1.00 88.12 86 VAL A O 1
ATOM 657 N N . GLU A 1 87 ? 6.180 5.972 -13.703 1.00 84.31 87 GLU A N 1
ATOM 658 C CA . GLU A 1 87 ? 4.714 5.969 -13.623 1.00 84.31 87 GLU A CA 1
ATOM 659 C C . GLU A 1 87 ? 4.060 7.054 -14.490 1.00 84.31 87 GLU A C 1
ATOM 661 O O . GLU A 1 87 ? 3.113 6.775 -15.219 1.00 84.31 87 GLU A O 1
ATOM 666 N N . PHE A 1 88 ? 4.569 8.288 -14.431 1.00 87.69 88 PHE A N 1
ATOM 667 C CA . PHE A 1 88 ? 3.954 9.451 -15.086 1.00 87.69 88 PHE A CA 1
ATOM 668 C C . PHE A 1 88 ? 4.735 9.952 -16.305 1.00 87.69 88 PHE A C 1
ATOM 670 O O . PHE A 1 88 ? 4.309 10.899 -16.966 1.00 87.69 88 PHE A O 1
ATOM 677 N N . GLY A 1 89 ? 5.877 9.332 -16.602 1.00 84.19 89 GLY A N 1
ATOM 678 C CA . GLY A 1 89 ? 6.818 9.812 -17.603 1.00 84.19 89 GLY A CA 1
ATOM 679 C C . GLY A 1 89 ? 7.651 10.999 -17.115 1.00 84.19 89 GLY A C 1
ATOM 680 O O . GLY A 1 89 ? 7.472 11.551 -16.027 1.00 84.19 89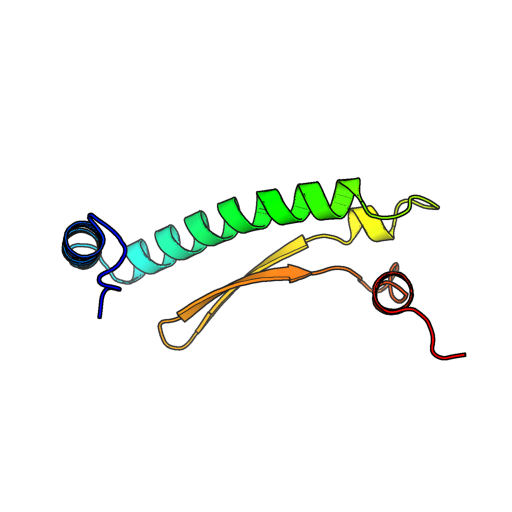 GLY A O 1
ATOM 681 N N . THR A 1 90 ? 8.589 11.411 -17.958 1.00 78.00 90 THR A N 1
ATOM 682 C CA . THR A 1 90 ? 9.299 12.685 -17.834 1.00 78.00 90 THR A CA 1
ATOM 683 C C . THR A 1 90 ? 8.775 13.601 -18.922 1.00 78.00 90 THR A C 1
ATOM 685 O O . THR A 1 90 ? 8.775 13.219 -20.090 1.00 78.00 90 THR A O 1
ATOM 688 N N . ARG A 1 91 ? 8.304 14.791 -18.546 1.00 67.56 91 ARG A N 1
ATOM 689 C CA . ARG A 1 91 ? 7.874 15.815 -19.502 1.00 67.56 91 ARG A CA 1
ATOM 690 C C . ARG A 1 91 ? 9.036 16.073 -20.479 1.00 67.56 91 ARG A C 1
ATOM 692 O O . ARG A 1 91 ? 10.121 16.415 -20.011 1.00 67.56 91 ARG A O 1
ATOM 699 N N . ALA A 1 92 ? 8.817 15.802 -21.766 1.00 53.09 92 ALA A N 1
ATOM 700 C CA . ALA A 1 92 ? 9.770 16.080 -22.841 1.00 53.09 92 ALA A CA 1
ATOM 701 C C . ALA A 1 92 ? 9.788 17.575 -23.174 1.00 53.09 92 ALA A C 1
ATOM 703 O O . ALA A 1 92 ? 8.717 18.214 -23.027 1.00 53.09 92 ALA A O 1
#

Sequence (92 aa):
MADPNITGGRELDAFLQQFSAKFEKNVMRGGLRAGANEFKEEVKANIPVDSGALRRSVRVTTNAKGGRVTASVKIGNKKAWYAQMVEFGTRA

pLDDT: mean 87.3, std 10.12, range [48.97, 97.44]